Protein AF-A0A2V5VYC2-F1 (afdb_monomer_lite)

Foldseek 3Di:
DKADPVGDDDDWDADPVRDTDDDDPDFDKMFDADPVRDTPDIDGDDPPCVVVPPPDDDPVVVVVPPPPPPDDPPDPPVVQQPPPPDPCVVVVVVVVVVVVVVVVVVVVVVVVD

pLDDT: mean 80.67, std 12.39, range [48.19, 95.44]

Radius of gyration: 31.29 Å; chains: 1; bounding box: 88×26×63 Å

Sequence (113 aa):
KWREPNGIELAATSDVQGRIVVTPGQPGLYSVRDAAGRQVRPVAVNLPASESDLKSLNPAQVQQQIARADEPSKTSSLIGFLDPTNRELWRVLLGAGLVLLLFESLLANRTFA

Secondary structure (DSSP, 8-state):
-EE-TTS-EE-----TTS------SSSEEEEEE-TTS-EEEEEEE-SSGGGG------HHHHHHHS----S-----HHHHTT-TT-TTHHHHHHHHHHHHHHHHHHHHHHH--

Structure (mmCIF, N/CA/C/O backbone):
data_AF-A0A2V5VYC2-F1
#
_entry.id   AF-A0A2V5VYC2-F1
#
loop_
_atom_site.group_PDB
_atom_site.id
_atom_site.type_symbol
_atom_site.label_atom_id
_atom_site.label_alt_id
_atom_site.label_comp_id
_atom_site.label_asym_id
_atom_site.label_entity_id
_atom_site.label_seq_id
_atom_site.pdbx_PDB_ins_code
_atom_site.Cartn_x
_atom_site.Cartn_y
_atom_site.Cartn_z
_atom_site.occupancy
_atom_site.B_iso_or_equiv
_atom_site.auth_seq_id
_atom_site.auth_comp_id
_atom_site.auth_asym_id
_atom_site.auth_atom_id
_atom_site.pdbx_PDB_model_num
ATOM 1 N N . LYS A 1 1 ? -9.148 1.910 21.012 1.00 90.56 1 LYS A N 1
ATOM 2 C CA . LYS A 1 1 ? -8.804 3.105 20.202 1.00 90.56 1 LYS A CA 1
ATOM 3 C C . LYS A 1 1 ? -8.264 2.678 18.846 1.00 90.56 1 LYS A C 1
ATOM 5 O O . LYS A 1 1 ? -7.631 1.628 18.757 1.00 90.56 1 LYS A O 1
ATOM 10 N N . TRP A 1 2 ? -8.498 3.487 17.823 1.00 91.31 2 TRP A N 1
ATOM 11 C CA . TRP A 1 2 ? -7.952 3.326 16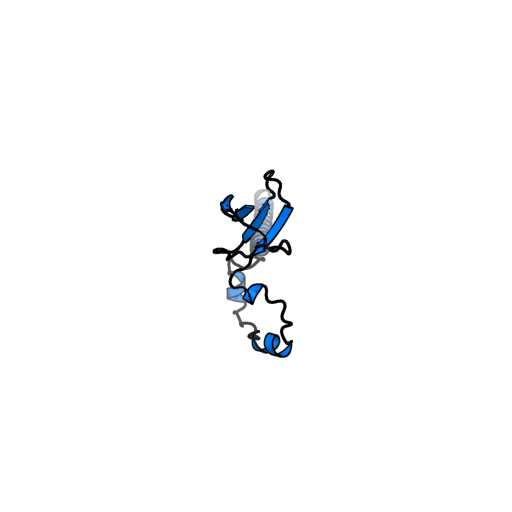.479 1.00 91.31 2 TRP A CA 1
ATOM 12 C C . TRP A 1 2 ? -6.884 4.391 16.253 1.00 91.31 2 TRP A C 1
ATOM 14 O O . TRP A 1 2 ? -7.160 5.564 16.467 1.00 91.31 2 TRP A O 1
ATOM 24 N N . ARG A 1 3 ? -5.666 4.007 15.874 1.00 92.50 3 ARG A N 1
ATOM 25 C CA . ARG A 1 3 ? -4.580 4.955 15.608 1.00 92.50 3 ARG A CA 1
ATOM 26 C C . ARG A 1 3 ? -4.233 4.956 14.132 1.00 92.50 3 ARG A C 1
ATOM 28 O O . ARG A 1 3 ? -3.936 3.901 13.567 1.00 92.50 3 ARG A O 1
ATOM 35 N N . GLU A 1 4 ? -4.254 6.145 13.558 1.00 93.50 4 GLU A N 1
ATOM 36 C CA . GLU A 1 4 ? -3.957 6.423 12.162 1.00 93.50 4 GLU A CA 1
ATOM 37 C C . GLU A 1 4 ? -2.445 6.444 11.857 1.00 93.50 4 GLU A C 1
ATOM 39 O O . GLU A 1 4 ? -1.638 6.601 12.780 1.00 93.50 4 GLU A O 1
ATOM 44 N N . PRO A 1 5 ? -2.039 6.335 10.573 1.00 91.75 5 PRO A N 1
ATOM 45 C CA . PRO A 1 5 ? -0.639 6.422 10.154 1.00 91.75 5 PRO A CA 1
ATOM 46 C C . PRO A 1 5 ? 0.044 7.735 10.550 1.00 91.75 5 PRO A C 1
ATOM 48 O O . PRO A 1 5 ? 1.219 7.741 10.903 1.00 91.75 5 PRO A O 1
ATOM 51 N N . ASN A 1 6 ? -0.703 8.843 10.551 1.00 91.81 6 ASN A N 1
ATOM 52 C CA . ASN A 1 6 ? -0.244 10.161 11.012 1.00 91.81 6 ASN A CA 1
ATOM 53 C C . ASN A 1 6 ? -0.085 10.245 12.550 1.00 91.81 6 ASN A C 1
ATOM 55 O O . ASN A 1 6 ? 0.340 11.271 13.075 1.00 91.81 6 ASN A O 1
ATOM 59 N N . GLY A 1 7 ? -0.432 9.181 13.281 1.00 88.75 7 GLY A N 1
ATOM 60 C CA . GLY A 1 7 ? -0.341 9.096 14.732 1.00 88.75 7 GLY A CA 1
ATOM 61 C C . GLY A 1 7 ? -1.576 9.577 15.494 1.00 88.75 7 GLY A C 1
ATOM 62 O O . GLY A 1 7 ? -1.589 9.400 16.714 1.00 88.75 7 GLY A O 1
ATOM 63 N N . ILE A 1 8 ? -2.598 10.117 14.818 1.00 89.81 8 ILE A N 1
ATOM 64 C CA . ILE A 1 8 ? -3.854 10.563 15.434 1.00 89.81 8 ILE A CA 1
ATOM 65 C C . ILE A 1 8 ? -4.596 9.357 16.017 1.00 89.81 8 ILE A C 1
ATOM 67 O O . ILE A 1 8 ? -4.727 8.314 15.375 1.00 89.81 8 ILE A O 1
ATOM 71 N N . GLU A 1 9 ? -5.082 9.495 17.251 1.00 90.50 9 GLU A N 1
ATOM 72 C CA . GLU A 1 9 ? -5.916 8.487 17.903 1.00 90.50 9 GLU A CA 1
ATOM 73 C C . GLU A 1 9 ? -7.390 8.878 17.838 1.00 90.50 9 GLU A C 1
ATOM 75 O O . GLU A 1 9 ? -7.797 9.937 18.311 1.00 90.50 9 GLU A O 1
ATOM 80 N N . LEU A 1 10 ? -8.201 7.970 17.312 1.00 89.50 10 LEU A N 1
ATO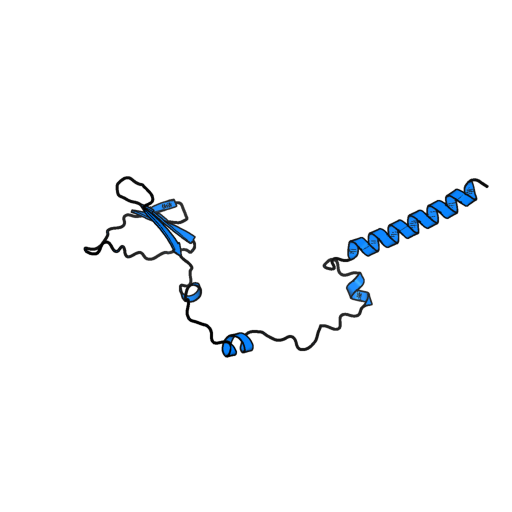M 81 C CA . LEU A 1 10 ? -9.648 8.062 17.264 1.00 89.50 10 LEU A CA 1
ATOM 82 C C . LEU A 1 10 ? -10.265 7.083 18.267 1.00 89.50 10 LEU A C 1
ATOM 84 O O . LEU A 1 10 ? -9.793 5.953 18.478 1.00 89.50 10 LEU A O 1
ATOM 88 N N . ALA A 1 11 ? -11.346 7.523 18.909 1.00 89.00 11 ALA A N 1
ATOM 89 C CA . ALA A 1 11 ? -12.172 6.637 19.712 1.00 89.00 11 ALA A CA 1
ATOM 90 C C . ALA A 1 11 ? -12.772 5.560 18.799 1.00 89.00 11 ALA A C 1
ATOM 92 O O . ALA A 1 11 ? -13.245 5.844 17.704 1.00 89.00 11 ALA A O 1
ATOM 93 N N . ALA A 1 12 ? -12.715 4.311 19.249 1.00 85.19 12 ALA A N 1
ATOM 94 C CA . ALA A 1 12 ? -13.234 3.174 18.508 1.00 85.19 12 ALA A CA 1
ATOM 95 C C . ALA A 1 12 ? -13.948 2.262 19.498 1.00 85.19 12 ALA A C 1
ATOM 97 O O . ALA A 1 12 ? -13.323 1.806 20.461 1.00 85.19 12 ALA A O 1
ATOM 98 N N . THR A 1 13 ? -15.235 2.039 19.259 1.00 85.75 13 THR A N 1
ATOM 99 C CA . THR A 1 13 ? -16.096 1.194 20.087 1.00 85.75 13 THR A CA 1
ATOM 100 C C . THR A 1 13 ? -16.314 -0.124 19.363 1.00 85.75 13 THR A C 1
ATOM 102 O O . THR A 1 13 ? -16.574 -0.132 18.160 1.00 85.75 13 THR A O 1
ATOM 105 N N . SER A 1 14 ? -16.173 -1.23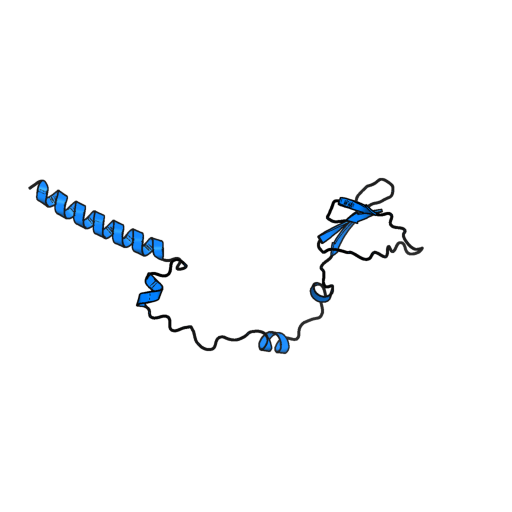4 20.082 1.00 87.06 14 SER A N 1
ATOM 106 C CA . SER A 1 14 ? -16.473 -2.554 19.539 1.00 87.06 14 SER A CA 1
ATOM 107 C C . SER A 1 14 ? -17.953 -2.894 19.703 1.00 87.06 14 SER A C 1
ATOM 109 O O . SER A 1 14 ? -18.570 -2.501 20.693 1.00 87.06 14 SER A O 1
ATOM 111 N N . ASP A 1 15 ? -18.507 -3.658 18.766 1.00 88.94 15 ASP A N 1
ATOM 112 C CA . ASP A 1 15 ? -19.823 -4.277 18.919 1.00 88.94 15 ASP A CA 1
ATOM 113 C C . ASP A 1 15 ? -19.799 -5.427 19.951 1.00 88.94 15 ASP A C 1
ATOM 115 O O . ASP A 1 15 ? -18.759 -5.765 20.527 1.00 88.94 15 ASP A O 1
ATOM 119 N N . VAL A 1 16 ? -20.959 -6.052 20.183 1.00 88.88 16 VAL A N 1
ATOM 120 C CA . VAL A 1 16 ? -21.114 -7.200 21.099 1.00 88.88 16 VAL A CA 1
ATOM 121 C C . VAL A 1 16 ? -20.322 -8.442 20.671 1.00 88.88 16 VAL A C 1
ATOM 123 O O . VAL A 1 16 ? -20.111 -9.338 21.482 1.00 88.88 16 VAL A O 1
ATOM 126 N N . GLN A 1 17 ? -19.868 -8.504 19.416 1.00 90.50 17 GLN A N 1
ATOM 127 C CA . GLN A 1 17 ? -18.985 -9.552 18.902 1.00 90.50 17 GLN A CA 1
ATOM 128 C C . GLN A 1 17 ? -17.505 -9.128 18.903 1.00 90.50 17 GLN A C 1
ATOM 130 O O . GLN A 1 17 ? -16.659 -9.855 18.380 1.00 90.50 17 GLN A O 1
ATOM 135 N N . GLY A 1 18 ? -17.169 -7.968 19.476 1.00 83.88 18 GLY A N 1
ATOM 136 C CA . GLY A 1 18 ? -15.800 -7.459 19.542 1.00 83.88 18 GLY A CA 1
ATOM 137 C C . GLY A 1 18 ? -15.281 -6.871 18.225 1.00 83.88 18 GLY A C 1
ATOM 138 O O . GLY A 1 18 ? -14.075 -6.657 18.088 1.00 83.88 18 GLY A O 1
ATOM 139 N N . ARG A 1 19 ? -16.148 -6.607 17.242 1.00 86.31 19 ARG A N 1
ATOM 140 C CA . ARG A 1 19 ? -15.760 -6.029 15.947 1.00 86.31 19 ARG A CA 1
ATOM 141 C C . ARG A 1 19 ? -15.771 -4.514 16.012 1.00 86.31 19 ARG A C 1
ATOM 143 O O . ARG A 1 19 ? -16.633 -3.914 16.641 1.00 86.31 19 ARG A O 1
ATOM 150 N N . ILE A 1 20 ? -14.828 -3.897 15.313 1.00 87.94 20 ILE A N 1
ATOM 151 C CA . ILE A 1 20 ? -14.723 -2.446 15.182 1.00 87.94 20 ILE A CA 1
ATOM 152 C C . ILE A 1 20 ? -14.893 -2.115 13.701 1.00 87.94 20 ILE A C 1
ATOM 154 O O . ILE 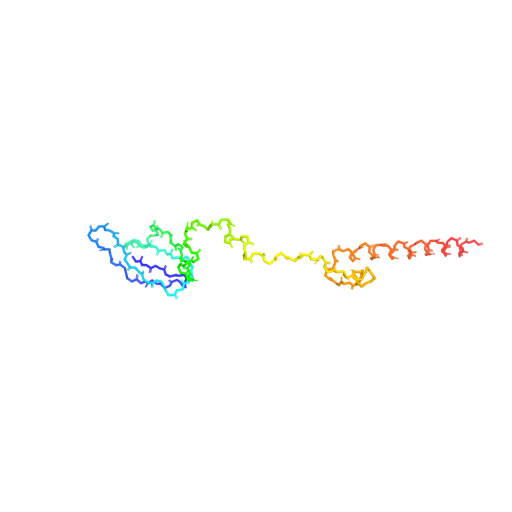A 1 20 ? -14.174 -2.664 12.866 1.00 87.94 20 ILE A O 1
ATOM 158 N N . VAL A 1 21 ? -15.829 -1.222 13.381 1.00 86.81 21 VAL A N 1
ATOM 159 C CA . VAL A 1 21 ? -16.016 -0.702 12.021 1.00 86.81 21 VAL A CA 1
ATOM 160 C C . VAL A 1 21 ? -15.317 0.648 11.926 1.00 86.81 21 VAL A C 1
ATOM 162 O O . VAL A 1 21 ? -15.573 1.542 12.730 1.00 86.81 21 VAL A O 1
ATOM 165 N N . VAL A 1 22 ? -14.418 0.785 10.955 1.00 87.38 22 VAL A N 1
ATOM 166 C CA . VAL A 1 22 ? -13.667 2.015 10.683 1.00 87.38 22 VAL A CA 1
ATOM 167 C C . VAL A 1 22 ? -13.655 2.281 9.184 1.00 87.38 22 VAL A C 1
ATOM 169 O O . VAL A 1 22 ? -13.618 1.339 8.393 1.00 87.38 22 VAL A O 1
ATOM 172 N N . THR A 1 23 ? -13.643 3.556 8.804 1.00 87.88 23 THR A N 1
ATOM 173 C CA . THR A 1 23 ? -13.500 3.996 7.411 1.00 87.88 23 THR A CA 1
ATOM 174 C C . THR A 1 23 ? -12.157 4.713 7.271 1.00 87.88 23 THR A C 1
ATOM 176 O O . THR A 1 23 ? -12.046 5.864 7.692 1.00 87.88 23 THR A O 1
ATOM 179 N N . PRO A 1 24 ? -11.109 4.051 6.751 1.00 87.81 24 PRO A N 1
ATOM 180 C CA . PRO A 1 24 ? -9.793 4.663 6.596 1.00 87.81 24 PRO A CA 1
ATOM 181 C C . PRO A 1 24 ? -9.816 5.759 5.525 1.00 87.81 24 PRO A C 1
ATOM 183 O O . PRO A 1 24 ? -10.288 5.525 4.416 1.00 87.81 24 PRO A O 1
ATOM 186 N N . GLY A 1 25 ? -9.281 6.940 5.843 1.00 88.00 25 GLY A N 1
ATOM 187 C CA . GLY A 1 25 ? -9.170 8.053 4.891 1.00 88.00 25 GLY A CA 1
ATOM 188 C C . GLY A 1 25 ? -7.886 8.063 4.054 1.00 88.00 25 GLY A C 1
ATOM 189 O O . GLY A 1 25 ? -7.798 8.821 3.095 1.00 88.00 25 GLY A O 1
ATOM 190 N N . GLN A 1 26 ? -6.884 7.253 4.410 1.00 91.00 26 GLN A N 1
ATOM 191 C CA . GLN A 1 26 ? -5.575 7.229 3.752 1.00 91.00 26 GLN A CA 1
ATOM 192 C C . GLN A 1 26 ? -4.960 5.818 3.782 1.00 91.00 26 GLN A C 1
ATOM 194 O O . GLN A 1 26 ? -5.268 5.036 4.685 1.00 91.00 26 GLN A O 1
ATOM 199 N N . PRO A 1 27 ? -4.106 5.459 2.809 1.00 92.06 27 PRO A N 1
ATOM 200 C CA . PRO A 1 27 ? -3.372 4.202 2.857 1.00 92.06 27 PRO A CA 1
ATOM 201 C C . PRO A 1 27 ? -2.307 4.235 3.962 1.00 92.06 27 PRO A C 1
ATOM 203 O O . PRO A 1 27 ? -1.770 5.293 4.300 1.00 92.06 27 PRO A O 1
ATOM 206 N N . GLY A 1 28 ? -1.979 3.072 4.523 1.00 92.25 28 GLY A N 1
ATOM 207 C CA . GLY A 1 28 ? -0.881 2.938 5.479 1.00 92.25 28 GLY A CA 1
ATOM 208 C C . GLY A 1 28 ? -1.115 1.915 6.586 1.00 92.25 28 GLY A C 1
ATOM 209 O O . GLY A 1 28 ? -2.014 1.075 6.532 1.00 92.25 28 GLY A O 1
ATOM 210 N N . LEU A 1 29 ? -0.259 1.991 7.608 1.00 93.31 29 LEU A N 1
ATOM 211 C CA . LEU A 1 29 ? -0.301 1.128 8.784 1.00 93.31 29 LEU A CA 1
ATOM 212 C C . LEU A 1 29 ? -1.041 1.813 9.930 1.00 93.31 29 LEU A C 1
ATOM 214 O O . LEU A 1 29 ? -0.604 2.823 10.477 1.00 93.31 29 LEU A O 1
ATOM 218 N N . TYR A 1 30 ? -2.143 1.197 10.320 1.00 94.06 30 TYR A N 1
ATOM 219 C CA . TYR A 1 30 ? -2.962 1.563 11.458 1.00 94.06 30 TYR A CA 1
ATOM 220 C C . TYR A 1 30 ? -2.681 0.627 12.636 1.00 94.06 30 TYR A C 1
ATOM 222 O O . TYR A 1 30 ? -2.157 -0.482 12.476 1.00 94.06 30 TYR A O 1
ATOM 230 N N . SER A 1 31 ? -3.053 1.047 13.845 1.00 93.38 31 SER A N 1
ATOM 231 C CA . SER A 1 31 ? -2.985 0.172 15.021 1.00 93.38 31 SER A CA 1
ATOM 232 C C . SER A 1 31 ? -4.239 0.256 15.880 1.00 93.38 31 SER A C 1
ATOM 234 O O . SER A 1 31 ? -4.730 1.336 16.205 1.00 93.38 31 SER A O 1
ATOM 236 N N . VAL A 1 32 ? -4.746 -0.910 16.277 1.00 93.00 32 VAL A N 1
ATOM 237 C CA . VAL A 1 32 ? -5.794 -1.035 17.291 1.00 93.00 32 VAL A CA 1
ATOM 238 C C . VAL A 1 32 ? -5.122 -1.065 18.656 1.00 93.00 32 VAL A C 1
ATOM 240 O O . VAL A 1 32 ? -4.217 -1.873 18.882 1.00 93.00 32 VAL A O 1
ATOM 243 N N . ARG A 1 33 ? -5.560 -0.191 19.563 1.00 91.12 33 ARG A N 1
ATOM 244 C CA . ARG A 1 33 ? -5.054 -0.099 20.939 1.00 91.12 33 ARG A CA 1
ATOM 245 C C . ARG A 1 33 ? -6.141 -0.387 21.968 1.00 91.12 33 ARG A C 1
ATOM 247 O O . ARG A 1 33 ? -7.288 0.026 21.772 1.00 91.12 33 ARG A O 1
ATOM 254 N N . ASP A 1 34 ? -5.779 -1.065 23.052 1.00 89.31 34 ASP A N 1
ATOM 255 C CA . ASP A 1 34 ? -6.677 -1.334 24.180 1.00 89.31 34 ASP A CA 1
ATOM 256 C C . ASP A 1 34 ? -6.888 -0.086 25.061 1.00 89.31 34 ASP A C 1
ATOM 258 O O . ASP A 1 34 ? -6.347 0.993 24.796 1.00 89.31 34 ASP A O 1
ATOM 262 N N . ALA A 1 35 ? -7.710 -0.216 26.107 1.00 86.25 35 ALA A N 1
ATOM 263 C CA . ALA A 1 35 ? -7.971 0.868 27.056 1.00 86.25 35 ALA A CA 1
ATOM 264 C C . ALA A 1 35 ? -6.716 1.295 27.845 1.00 86.25 35 ALA A C 1
ATOM 266 O O . ALA A 1 35 ? -6.622 2.447 28.256 1.00 86.25 35 ALA A O 1
ATOM 267 N N . ALA A 1 36 ? -5.738 0.397 28.000 1.00 87.19 36 ALA A N 1
ATOM 268 C CA . ALA A 1 36 ? -4.447 0.675 28.626 1.00 87.19 36 ALA A CA 1
ATOM 269 C C . ALA A 1 36 ? -3.429 1.301 27.647 1.00 87.19 36 ALA A C 1
ATOM 271 O O . ALA A 1 36 ? -2.282 1.540 28.016 1.00 87.19 36 ALA A O 1
ATOM 272 N N . GLY A 1 37 ? -3.825 1.564 26.395 1.00 84.56 37 GLY A N 1
ATOM 273 C CA . GLY A 1 37 ? -2.978 2.173 25.369 1.00 84.56 37 GLY A CA 1
ATOM 274 C C . GLY A 1 37 ? -1.999 1.210 24.692 1.00 84.56 37 GLY A C 1
ATOM 275 O O . GLY A 1 37 ? -1.199 1.649 23.860 1.00 84.56 37 GLY A O 1
ATOM 276 N N . ARG A 1 38 ? -2.061 -0.092 24.992 1.00 89.19 38 ARG A N 1
ATOM 277 C CA . ARG A 1 38 ? -1.198 -1.111 24.381 1.00 89.19 38 ARG A CA 1
ATOM 278 C C . ARG A 1 38 ? -1.698 -1.453 22.987 1.00 89.19 38 ARG A C 1
ATOM 280 O O . ARG A 1 38 ? -2.902 -1.551 22.755 1.00 89.19 38 ARG A O 1
ATOM 287 N N . GLN A 1 39 ? -0.774 -1.664 22.054 1.00 90.00 39 GLN A N 1
ATOM 288 C CA . GLN A 1 39 ? -1.113 -2.110 20.707 1.00 90.00 39 GLN A CA 1
ATOM 289 C C . GLN A 1 39 ? -1.565 -3.571 20.732 1.00 90.00 39 GLN A C 1
ATOM 291 O O . GLN A 1 39 ? -0.799 -4.460 21.088 1.00 90.00 39 GLN A O 1
ATOM 296 N N . VAL A 1 40 ? -2.810 -3.799 20.325 1.00 90.31 40 VAL A N 1
ATOM 297 C CA . VAL A 1 40 ? -3.428 -5.126 20.234 1.00 90.31 40 VAL A CA 1
ATOM 298 C C . VAL A 1 40 ? -3.159 -5.737 18.867 1.00 90.31 40 VAL A C 1
ATOM 300 O O . VAL A 1 40 ? -2.848 -6.919 18.763 1.00 90.31 40 VAL A O 1
ATOM 303 N N . ARG A 1 41 ? -3.290 -4.937 17.799 1.00 88.06 41 ARG A N 1
ATOM 304 C CA . ARG A 1 41 ? -3.180 -5.443 16.428 1.00 88.06 41 ARG A CA 1
ATOM 305 C C . ARG A 1 41 ? -2.759 -4.354 15.433 1.00 88.06 41 ARG A C 1
ATOM 307 O O . ARG A 1 41 ? -3.381 -3.290 15.431 1.00 88.06 41 ARG A O 1
ATOM 314 N N . PRO A 1 42 ? -1.745 -4.592 14.580 1.00 91.50 42 PRO A N 1
ATOM 315 C CA . PRO A 1 42 ? -1.489 -3.761 13.406 1.00 91.50 42 PRO A CA 1
ATOM 316 C C . PRO A 1 42 ? -2.484 -4.083 12.280 1.00 91.50 42 PRO A C 1
ATOM 318 O O . PRO A 1 42 ? -2.863 -5.241 12.089 1.00 91.50 42 PRO A O 1
ATOM 321 N N . VAL A 1 43 ? -2.896 -3.067 11.524 1.00 91.12 43 VAL A N 1
ATOM 322 C CA . VAL A 1 43 ? -3.807 -3.199 10.378 1.00 91.12 43 VAL A CA 1
ATOM 323 C C . VAL A 1 43 ? -3.214 -2.442 9.196 1.00 91.12 43 VAL A C 1
ATOM 325 O O . VAL A 1 43 ? -3.015 -1.235 9.279 1.00 91.12 43 VAL A O 1
ATOM 328 N N . ALA A 1 44 ? -2.918 -3.143 8.104 1.00 91.69 44 ALA A N 1
ATOM 329 C CA . ALA A 1 44 ? -2.480 -2.523 6.858 1.00 91.69 44 ALA A CA 1
ATOM 330 C C . ALA A 1 44 ? -3.697 -2.218 5.981 1.00 91.69 44 ALA A C 1
ATOM 332 O O . ALA A 1 44 ? -4.551 -3.086 5.787 1.00 91.69 44 ALA A O 1
ATOM 333 N N . VAL A 1 45 ? -3.774 -0.994 5.470 1.00 91.12 45 VAL A N 1
ATOM 334 C CA . VAL A 1 45 ? -4.850 -0.540 4.587 1.00 91.12 45 VAL A CA 1
ATOM 335 C C . VAL A 1 45 ? -4.240 -0.037 3.285 1.00 91.12 45 VAL A C 1
ATOM 337 O O . VAL A 1 45 ? -3.414 0.873 3.312 1.00 91.12 45 VAL A O 1
ATOM 340 N N . ASN A 1 46 ? -4.701 -0.585 2.161 1.00 90.31 46 ASN A N 1
ATOM 341 C CA . ASN A 1 46 ? -4.423 -0.052 0.827 1.00 90.31 46 ASN A CA 1
ATOM 342 C C . ASN A 1 46 ? -5.684 0.631 0.286 1.00 90.31 46 ASN A C 1
ATOM 344 O O . ASN A 1 46 ? -6.802 0.164 0.525 1.00 90.31 46 ASN A O 1
ATOM 348 N N . LEU A 1 47 ? -5.495 1.741 -0.423 1.00 86.62 47 LEU A N 1
ATOM 349 C CA . LEU A 1 47 ? -6.551 2.492 -1.094 1.00 86.62 47 LEU A CA 1
ATOM 350 C C . LEU A 1 47 ? -6.095 2.762 -2.536 1.00 86.62 47 LEU A C 1
ATOM 352 O O . LEU A 1 47 ? -5.014 3.323 -2.694 1.00 86.62 47 LEU A O 1
ATOM 356 N N . PRO A 1 48 ? -6.903 2.433 -3.560 1.00 84.75 48 PRO A N 1
ATOM 357 C CA . PRO A 1 48 ? -8.254 1.874 -3.480 1.00 84.75 48 PRO A CA 1
ATOM 358 C C . PRO A 1 48 ? -8.276 0.416 -2.990 1.00 84.75 48 PRO A C 1
ATOM 360 O O . PRO A 1 48 ? -7.340 -0.346 -3.206 1.00 84.75 48 PRO A O 1
ATOM 363 N N . ALA A 1 49 ? -9.377 0.003 -2.348 1.00 79.56 49 ALA A N 1
ATOM 364 C CA . ALA A 1 49 ? -9.519 -1.347 -1.782 1.00 79.56 49 ALA A CA 1
ATOM 365 C C . ALA A 1 49 ? -9.340 -2.475 -2.820 1.00 79.56 49 ALA A C 1
ATOM 367 O O . ALA A 1 49 ? -8.980 -3.592 -2.457 1.00 79.56 49 ALA A O 1
ATOM 368 N N . SER A 1 50 ? -9.550 -2.169 -4.105 1.00 79.69 50 SER A N 1
ATOM 369 C CA . SER A 1 50 ? -9.302 -3.073 -5.229 1.00 79.69 50 SER A CA 1
ATOM 370 C C . SER A 1 50 ? -7.843 -3.515 -5.354 1.00 79.69 50 SER A C 1
ATOM 372 O O . SER A 1 50 ? -7.599 -4.578 -5.909 1.00 79.69 50 SER A O 1
ATOM 374 N N . GLU A 1 51 ? -6.873 -2.755 -4.836 1.00 76.50 51 GLU A N 1
ATOM 375 C CA . GLU A 1 51 ? -5.457 -3.161 -4.848 1.00 76.50 51 GLU A CA 1
ATOM 376 C C . GLU A 1 51 ? -5.155 -4.306 -3.874 1.00 76.50 51 GLU A C 1
ATOM 378 O O . GLU A 1 51 ? -4.211 -5.064 -4.073 1.00 76.50 51 GLU A O 1
ATOM 383 N N . SER A 1 52 ? -5.970 -4.451 -2.828 1.00 77.38 52 SER A N 1
ATOM 384 C CA . SER A 1 52 ? -5.896 -5.570 -1.883 1.00 77.38 52 SER A CA 1
ATOM 385 C C . SER A 1 52 ? -6.890 -6.682 -2.207 1.00 77.38 52 SER A C 1
ATOM 387 O O . SER A 1 52 ? -7.025 -7.618 -1.415 1.00 77.38 52 SER A O 1
ATOM 389 N N . ASP A 1 53 ? -7.620 -6.583 -3.323 1.00 77.56 53 ASP A N 1
ATOM 390 C CA . ASP A 1 53 ? -8.521 -7.648 -3.744 1.00 77.56 53 ASP A CA 1
ATOM 391 C C . ASP A 1 53 ? -7.674 -8.847 -4.184 1.00 77.56 53 ASP A C 1
ATOM 393 O O . ASP A 1 53 ? -7.026 -8.833 -5.227 1.00 77.56 53 ASP A O 1
ATOM 397 N N . LEU A 1 54 ? -7.670 -9.905 -3.369 1.00 69.81 54 LEU A N 1
ATOM 398 C CA . LEU A 1 54 ? -6.973 -11.161 -3.659 1.00 69.81 54 LEU A CA 1
ATOM 399 C C . LEU A 1 54 ? -7.714 -12.014 -4.699 1.00 69.81 54 LEU A C 1
ATOM 401 O O . LEU A 1 54 ? -7.479 -13.223 -4.793 1.00 69.81 54 LEU A O 1
ATOM 405 N N . LYS A 1 55 ? -8.629 -11.423 -5.477 1.00 77.62 55 LYS A N 1
ATOM 406 C CA . LYS A 1 55 ? -9.216 -12.103 -6.627 1.00 77.62 55 LYS A CA 1
ATOM 407 C C . LYS A 1 55 ? -8.105 -12.596 -7.538 1.00 77.62 55 LYS A C 1
ATOM 409 O O . LYS A 1 55 ? -7.277 -11.835 -8.029 1.00 77.62 55 LYS A O 1
ATOM 414 N N . SER A 1 56 ? -8.122 -13.902 -7.774 1.00 70.06 56 SER A N 1
ATOM 415 C CA . SER A 1 56 ? -7.236 -14.534 -8.736 1.00 70.06 56 SER A CA 1
ATOM 416 C C . SER A 1 56 ? -7.464 -13.895 -10.105 1.00 70.06 56 SER A C 1
ATOM 418 O O . SER A 1 56 ? -8.558 -13.981 -10.667 1.00 70.06 56 SER A O 1
ATOM 420 N N . LEU A 1 57 ? -6.439 -13.217 -10.621 1.00 73.50 57 LEU A N 1
ATOM 421 C CA . LEU A 1 57 ? -6.429 -12.740 -11.996 1.00 73.50 57 LEU A CA 1
ATOM 422 C C . LEU A 1 57 ? -6.332 -13.947 -12.929 1.00 73.50 57 LEU A C 1
ATOM 424 O O . LEU A 1 57 ? -5.487 -14.825 -12.738 1.00 73.50 57 LEU A O 1
ATOM 428 N N . ASN A 1 58 ? -7.183 -13.988 -13.957 1.00 81.12 58 ASN A N 1
ATOM 429 C CA . ASN A 1 58 ? -7.092 -15.025 -14.975 1.00 81.12 58 ASN A CA 1
ATOM 430 C C . ASN A 1 58 ? -5.803 -14.803 -15.795 1.00 81.12 58 ASN A C 1
ATOM 432 O O . ASN A 1 58 ? -5.606 -13.694 -16.304 1.00 81.12 58 ASN A O 1
ATOM 436 N N . PRO A 1 59 ? -4.952 -15.828 -15.991 1.00 76.88 59 PRO A N 1
ATOM 437 C CA . PRO A 1 59 ? -3.747 -15.721 -16.815 1.00 76.88 59 PRO A CA 1
ATOM 438 C C . PRO A 1 59 ? -3.989 -15.107 -18.203 1.00 76.88 59 PRO A C 1
ATOM 440 O O . PRO A 1 59 ? -3.159 -14.341 -18.689 1.00 76.88 59 PRO A O 1
ATOM 443 N N . ALA A 1 60 ? -5.147 -15.367 -18.818 1.00 80.62 60 ALA A N 1
ATOM 444 C CA . ALA A 1 60 ? -5.512 -14.794 -20.112 1.00 80.62 60 ALA A CA 1
ATOM 445 C C . ALA A 1 60 ? -5.677 -13.262 -20.070 1.00 80.62 60 ALA A C 1
ATOM 447 O O . ALA A 1 60 ? -5.310 -12.582 -21.024 1.00 80.62 60 ALA A O 1
ATOM 448 N N . GLN A 1 61 ? -6.183 -12.709 -18.962 1.00 79.31 61 GLN A N 1
ATOM 449 C CA . GLN A 1 61 ? -6.338 -11.260 -18.778 1.00 79.31 61 GLN A CA 1
ATOM 450 C C . GLN A 1 61 ? -4.979 -10.584 -18.580 1.00 79.31 61 GLN A C 1
ATOM 452 O O . GLN A 1 61 ? -4.718 -9.535 -19.164 1.00 79.31 61 GLN A O 1
ATOM 457 N N . VAL A 1 62 ? -4.085 -11.221 -17.819 1.00 79.50 62 VAL A N 1
ATOM 458 C CA . VAL A 1 62 ? -2.710 -10.737 -17.619 1.00 79.50 62 VAL A CA 1
ATOM 459 C C . VAL A 1 62 ? -1.951 -10.721 -18.948 1.00 79.50 62 VAL A C 1
ATOM 461 O O . VAL A 1 62 ? -1.276 -9.747 -19.270 1.00 79.50 62 VAL A O 1
ATOM 464 N N . GLN A 1 63 ? -2.113 -11.764 -19.767 1.00 79.62 63 GLN A N 1
ATOM 465 C CA . GLN A 1 63 ? -1.457 -11.866 -21.071 1.00 79.62 63 GLN A CA 1
ATOM 466 C C . GLN A 1 63 ? -1.870 -10.743 -22.039 1.00 79.62 63 GLN A C 1
ATOM 468 O O . GLN A 1 63 ? -1.046 -10.317 -22.843 1.00 79.62 63 GLN A O 1
ATOM 473 N N . GLN A 1 64 ? -3.116 -10.267 -21.955 1.00 77.19 64 GLN A N 1
ATOM 474 C CA . GLN A 1 64 ? -3.646 -9.183 -22.792 1.00 77.19 64 GLN A CA 1
ATOM 475 C C . GLN A 1 64 ? -3.186 -7.788 -22.343 1.00 77.19 64 GLN A C 1
ATOM 477 O O . GLN A 1 64 ? -3.137 -6.874 -23.159 1.00 77.19 64 GLN A O 1
ATOM 482 N N . GLN A 1 65 ? -2.851 -7.612 -21.061 1.00 73.12 65 GLN A N 1
ATOM 483 C CA . GLN A 1 65 ? -2.391 -6.330 -20.512 1.00 73.12 65 GLN A CA 1
ATOM 484 C C . GLN A 1 65 ? -0.896 -6.080 -20.724 1.00 73.12 65 GLN A C 1
ATOM 486 O O . GLN A 1 65 ? -0.438 -4.940 -20.656 1.00 73.12 65 GLN A O 1
ATOM 491 N N . ILE A 1 66 ? -0.122 -7.131 -20.989 1.00 76.56 66 ILE A N 1
ATOM 492 C CA . ILE A 1 66 ? 1.296 -7.003 -21.304 1.00 76.56 66 ILE A CA 1
ATOM 493 C C . ILE A 1 66 ? 1.402 -6.656 -22.789 1.00 76.56 66 ILE A C 1
ATOM 495 O O . ILE A 1 66 ? 1.304 -7.536 -23.644 1.00 76.56 66 ILE A O 1
ATOM 499 N N . ALA A 1 67 ? 1.614 -5.373 -23.093 1.00 68.25 67 ALA A N 1
ATOM 500 C CA . ALA A 1 67 ? 2.008 -4.941 -24.427 1.00 68.25 67 ALA A CA 1
ATOM 501 C C . ALA A 1 67 ? 3.347 -5.607 -24.764 1.00 68.25 67 ALA A C 1
ATOM 503 O O . ALA A 1 67 ? 4.411 -5.196 -24.297 1.00 68.25 67 ALA A O 1
ATOM 504 N N . ARG A 1 68 ? 3.284 -6.700 -25.522 1.00 65.81 68 ARG A N 1
ATOM 505 C CA . ARG A 1 68 ? 4.472 -7.380 -26.012 1.00 65.81 68 ARG A CA 1
ATOM 506 C C . ARG A 1 68 ? 5.065 -6.465 -27.081 1.00 65.81 68 ARG A C 1
ATOM 508 O O . ARG A 1 68 ? 4.459 -6.259 -28.126 1.00 65.81 68 ARG A O 1
ATOM 515 N N . ALA A 1 69 ? 6.197 -5.837 -26.782 1.00 63.72 69 ALA A N 1
ATOM 516 C CA . ALA A 1 69 ? 6.965 -5.149 -27.807 1.00 63.72 69 ALA A CA 1
ATOM 517 C C . ALA A 1 69 ? 7.520 -6.230 -28.745 1.00 63.72 69 ALA A C 1
ATOM 519 O O . ALA A 1 69 ? 8.448 -6.948 -28.377 1.00 63.72 69 ALA A O 1
ATOM 520 N N . ASP A 1 70 ? 6.892 -6.393 -29.909 1.00 63.16 70 ASP A N 1
ATOM 521 C CA . ASP A 1 70 ? 7.250 -7.431 -30.885 1.00 63.16 70 ASP A CA 1
ATOM 522 C C . ASP A 1 70 ? 8.579 -7.154 -31.598 1.00 63.16 70 ASP A C 1
ATOM 524 O O . ASP A 1 70 ? 9.162 -8.058 -32.192 1.00 63.16 70 ASP A O 1
ATOM 528 N N . GLU A 1 71 ? 9.116 -5.938 -31.493 1.00 58.38 71 GLU A N 1
ATOM 529 C CA . GLU A 1 71 ? 10.426 -5.613 -32.037 1.00 58.38 71 GLU A CA 1
ATOM 530 C C . GLU A 1 71 ? 11.334 -5.000 -30.968 1.00 58.38 71 GLU A C 1
ATOM 532 O O . GLU A 1 71 ? 10.977 -3.982 -30.367 1.00 58.38 71 GLU A O 1
ATOM 537 N N . PRO A 1 72 ? 12.538 -5.561 -30.732 1.00 59.28 72 PRO A N 1
ATOM 538 C CA . PRO A 1 72 ? 13.577 -4.800 -30.067 1.00 59.28 72 PRO A CA 1
ATOM 539 C C . PRO A 1 72 ? 13.860 -3.576 -30.936 1.00 59.28 72 PRO A C 1
ATOM 541 O O . PRO A 1 72 ? 14.185 -3.716 -32.119 1.00 59.28 72 PRO A O 1
ATOM 544 N N . SER A 1 73 ? 13.716 -2.383 -30.357 1.00 59.03 73 SER A N 1
ATOM 545 C CA . SER A 1 73 ? 14.084 -1.123 -30.993 1.00 59.03 73 SER A CA 1
ATOM 546 C C . SER A 1 73 ? 15.455 -1.298 -31.633 1.00 59.03 73 SER A C 1
ATOM 548 O O . SER A 1 73 ? 16.446 -1.519 -30.934 1.00 59.03 73 SER A O 1
ATOM 550 N N . LYS A 1 74 ? 15.514 -1.259 -32.969 1.00 60.62 74 LYS A N 1
ATOM 551 C CA . LYS A 1 74 ? 16.768 -1.306 -33.725 1.00 60.62 74 LYS A CA 1
ATOM 552 C C . LYS A 1 74 ? 17.483 0.027 -33.533 1.00 60.62 74 LYS A C 1
ATOM 554 O O . LYS A 1 74 ? 17.555 0.854 -34.438 1.00 60.62 74 LYS A O 1
ATOM 559 N N . THR A 1 75 ? 17.974 0.260 -32.322 1.00 55.00 75 THR A N 1
ATOM 560 C CA . THR A 1 75 ? 18.871 1.362 -32.024 1.00 55.00 75 THR A CA 1
ATOM 561 C C . THR A 1 75 ? 20.163 1.061 -32.759 1.00 55.00 75 THR A C 1
ATOM 563 O O . THR A 1 75 ? 20.819 0.050 -32.507 1.00 55.00 75 THR A O 1
ATOM 566 N N . SER A 1 76 ? 20.480 1.924 -33.722 1.00 58.09 76 SER A N 1
ATOM 567 C CA . SER A 1 76 ? 21.745 1.920 -34.447 1.00 58.09 76 SER A CA 1
ATOM 568 C C . SER A 1 76 ? 22.896 1.698 -33.467 1.00 58.09 76 SER A C 1
ATOM 570 O O . SER A 1 76 ? 23.037 2.438 -32.490 1.00 58.09 76 SER A O 1
ATOM 572 N N . SER A 1 77 ? 23.700 0.663 -33.712 1.00 58.78 77 SER A N 1
ATOM 573 C CA . SER A 1 77 ? 24.767 0.204 -32.817 1.00 58.78 77 SER A CA 1
ATOM 574 C C . SER A 1 77 ? 25.754 1.312 -32.453 1.00 58.78 77 SER A C 1
ATOM 576 O O . SER A 1 77 ? 26.286 1.307 -31.351 1.00 58.78 77 SER A O 1
ATOM 578 N N . LEU A 1 78 ? 25.938 2.303 -33.328 1.00 59.69 78 LEU A N 1
ATOM 579 C CA . LEU A 1 78 ? 26.801 3.459 -33.085 1.00 59.69 78 LEU A CA 1
ATOM 580 C C . LEU A 1 78 ? 26.238 4.447 -32.049 1.00 59.69 78 LEU A C 1
ATOM 582 O O . LEU A 1 78 ? 27.014 5.089 -31.350 1.00 59.69 78 LEU A O 1
ATOM 586 N N . ILE A 1 79 ? 24.912 4.558 -31.917 1.00 58.41 79 ILE A N 1
ATOM 587 C CA . ILE A 1 79 ? 24.267 5.485 -30.970 1.00 58.41 79 ILE A CA 1
ATOM 588 C C . ILE A 1 79 ? 24.191 4.857 -29.568 1.00 58.41 79 ILE A C 1
ATOM 590 O O . ILE A 1 79 ? 24.353 5.556 -28.572 1.00 58.41 79 ILE A O 1
ATOM 594 N N . GLY A 1 80 ? 24.060 3.527 -29.475 1.00 58.22 80 GLY A N 1
ATOM 595 C CA . GLY A 1 80 ? 24.041 2.805 -28.195 1.00 58.22 80 GLY A CA 1
ATOM 596 C C . GLY A 1 80 ? 25.350 2.876 -27.391 1.00 58.22 80 GLY A C 1
ATOM 597 O O . GLY A 1 80 ? 25.310 2.765 -26.167 1.00 58.22 80 GLY A O 1
ATOM 598 N N . PHE A 1 81 ? 26.503 3.104 -28.037 1.00 57.84 81 PHE A N 1
ATOM 599 C CA . PHE A 1 81 ? 27.798 3.253 -27.348 1.00 57.84 81 PHE A CA 1
ATOM 600 C C . PHE A 1 81 ? 27.943 4.564 -26.562 1.00 57.84 81 PHE A C 1
ATOM 602 O O . PHE A 1 81 ? 28.767 4.630 -25.652 1.00 57.84 81 PHE A O 1
ATOM 609 N N . LEU A 1 82 ? 27.174 5.601 -26.910 1.00 61.84 82 LEU A N 1
ATOM 610 C CA . LEU A 1 82 ? 27.273 6.936 -26.306 1.00 61.84 82 LEU A CA 1
ATOM 611 C C . LEU A 1 82 ? 26.095 7.262 -25.378 1.00 61.84 82 LEU A C 1
ATOM 613 O O . LEU A 1 82 ? 26.040 8.358 -24.825 1.00 61.84 82 LEU A O 1
ATOM 617 N N . ASP A 1 83 ? 25.159 6.328 -25.207 1.00 62.84 83 ASP A N 1
ATOM 618 C CA . ASP A 1 83 ? 23.993 6.518 -24.353 1.00 62.84 83 ASP A CA 1
ATOM 619 C C . ASP A 1 83 ? 24.417 6.486 -22.865 1.00 62.84 83 ASP A C 1
ATOM 621 O O . ASP A 1 83 ? 24.939 5.467 -22.396 1.00 62.84 83 ASP A O 1
ATOM 625 N N . PRO A 1 84 ? 24.226 7.573 -22.090 1.00 58.88 84 PRO A N 1
ATOM 626 C CA . PRO A 1 84 ? 24.664 7.658 -20.691 1.00 58.88 84 PRO A CA 1
ATOM 627 C C . PRO A 1 84 ? 23.926 6.685 -19.756 1.00 58.88 84 PRO A C 1
ATOM 629 O O . PRO A 1 84 ? 24.365 6.461 -18.628 1.00 58.88 84 PRO A O 1
ATOM 632 N N . THR A 1 85 ? 22.834 6.072 -20.222 1.00 61.66 85 THR A N 1
ATOM 633 C CA . THR A 1 85 ? 22.098 5.023 -19.495 1.00 61.66 85 THR A CA 1
ATOM 634 C C . THR A 1 85 ? 22.788 3.652 -19.580 1.00 61.66 85 THR A C 1
ATOM 636 O O . THR A 1 85 ? 22.412 2.708 -18.877 1.00 61.66 85 THR A O 1
ATOM 639 N N . ASN A 1 86 ? 23.804 3.506 -20.437 1.00 60.44 86 ASN A N 1
ATOM 640 C CA . ASN A 1 86 ? 24.400 2.215 -20.734 1.00 60.44 86 ASN A CA 1
ATOM 641 C C . ASN A 1 86 ? 25.456 1.821 -19.684 1.00 60.44 86 ASN A C 1
ATOM 643 O O . ASN A 1 86 ? 26.434 2.531 -19.437 1.00 60.44 86 ASN A O 1
ATOM 647 N N . ARG A 1 87 ? 25.291 0.639 -19.076 1.00 62.28 87 ARG A N 1
ATOM 648 C CA . ARG A 1 87 ? 26.148 0.105 -17.992 1.00 62.28 87 ARG A CA 1
ATOM 649 C C . ARG A 1 87 ? 27.589 -0.210 -18.423 1.00 62.28 87 ARG A C 1
ATOM 651 O O . ARG A 1 87 ? 28.346 -0.787 -17.647 1.00 62.28 87 ARG A O 1
ATOM 658 N N . GLU A 1 88 ? 27.967 0.135 -19.647 1.00 76.19 88 GLU A N 1
ATOM 659 C CA . GLU A 1 88 ? 29.243 -0.212 -20.272 1.00 76.19 88 GLU A CA 1
ATOM 660 C C . GLU A 1 88 ? 30.189 0.986 -20.444 1.00 76.19 88 GLU A C 1
ATOM 662 O O . GLU A 1 88 ? 31.319 0.799 -20.894 1.00 76.19 88 GLU A O 1
ATOM 667 N N . LEU A 1 89 ? 29.794 2.197 -20.017 1.00 79.88 89 LEU A N 1
ATOM 668 C CA . LEU A 1 89 ? 30.643 3.397 -20.089 1.00 79.88 89 LEU A CA 1
ATOM 669 C C . LEU A 1 89 ? 32.011 3.190 -19.412 1.00 79.88 89 LEU A C 1
ATOM 671 O O . LEU A 1 89 ? 33.041 3.637 -19.914 1.00 79.88 89 LEU A O 1
ATOM 675 N N . TRP A 1 90 ? 32.048 2.443 -18.306 1.00 85.56 90 TRP A N 1
ATOM 676 C CA . TRP A 1 90 ? 33.293 2.124 -17.605 1.00 85.56 90 TRP A CA 1
ATOM 677 C C . TRP A 1 90 ? 34.272 1.303 -18.463 1.00 85.56 90 TRP A C 1
ATOM 679 O O . TRP A 1 90 ? 35.479 1.472 -18.315 1.00 85.56 90 TRP A O 1
ATOM 689 N N . ARG A 1 91 ? 33.791 0.458 -19.391 1.00 84.19 91 ARG A N 1
ATOM 690 C CA . ARG A 1 91 ? 34.658 -0.307 -20.308 1.00 84.19 91 ARG A CA 1
ATOM 691 C C . ARG A 1 91 ? 35.315 0.602 -21.335 1.00 84.19 91 ARG A C 1
ATOM 693 O O . ARG A 1 91 ? 36.490 0.419 -21.636 1.00 84.19 91 ARG A O 1
ATOM 700 N N . VAL A 1 92 ? 34.576 1.594 -21.835 1.00 84.62 92 VAL A N 1
ATOM 701 C CA . VAL A 1 92 ? 35.104 2.605 -22.763 1.00 84.62 92 VAL A CA 1
ATOM 702 C C . VAL A 1 92 ? 36.158 3.461 -22.064 1.00 84.62 92 VAL A C 1
ATOM 704 O O . VAL A 1 92 ? 37.239 3.657 -22.613 1.00 84.62 92 VAL A O 1
ATOM 707 N N . LEU A 1 93 ? 35.892 3.897 -20.828 1.00 87.88 93 LEU A N 1
ATOM 708 C CA . LEU A 1 93 ? 36.855 4.657 -20.024 1.00 87.88 93 LEU A CA 1
ATOM 709 C C . LEU A 1 93 ? 38.123 3.847 -19.716 1.00 87.88 93 LEU A C 1
ATOM 711 O O . LEU A 1 93 ? 39.226 4.369 -19.868 1.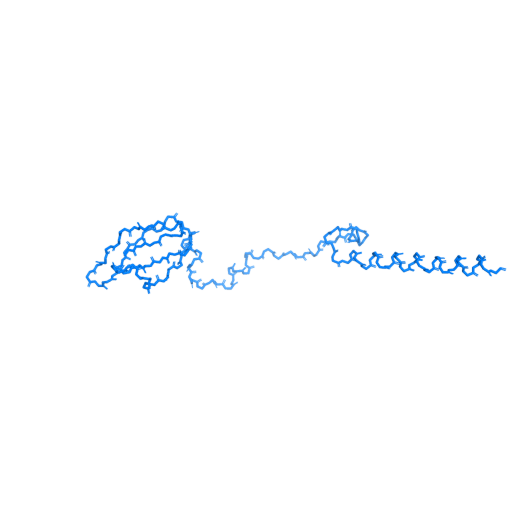00 87.88 93 LEU A O 1
ATOM 715 N N . LEU A 1 94 ? 37.988 2.567 -19.346 1.00 92.69 94 LEU A N 1
ATOM 716 C CA . LEU A 1 94 ? 39.142 1.686 -19.140 1.00 92.69 94 LEU A CA 1
ATOM 717 C C . LEU A 1 94 ? 39.927 1.450 -20.432 1.00 92.69 94 LEU A C 1
ATOM 719 O O . LEU A 1 94 ? 41.154 1.497 -20.408 1.00 92.69 94 LEU A O 1
ATOM 723 N N . GLY A 1 95 ? 39.242 1.218 -21.554 1.00 93.94 95 GLY A N 1
ATOM 724 C CA . GLY A 1 95 ? 39.884 1.045 -22.856 1.00 93.94 95 GLY A CA 1
ATOM 725 C C . GLY A 1 95 ? 40.658 2.292 -23.283 1.00 93.94 95 GLY A C 1
ATOM 726 O O . GLY A 1 95 ? 41.820 2.191 -23.670 1.00 93.94 95 GLY A O 1
ATOM 727 N N . ALA A 1 96 ? 40.053 3.473 -23.141 1.00 92.69 96 ALA A N 1
ATOM 728 C CA . ALA A 1 96 ? 40.706 4.746 -23.432 1.00 92.69 96 ALA A CA 1
ATOM 729 C C . ALA A 1 96 ? 41.925 4.985 -22.525 1.00 92.69 96 ALA A C 1
ATOM 731 O O . ALA A 1 96 ? 42.993 5.345 -23.019 1.00 92.69 96 ALA A O 1
ATOM 732 N N . GLY A 1 97 ? 41.797 4.724 -21.219 1.00 94.94 97 GLY A N 1
ATOM 733 C CA . GLY A 1 97 ? 42.909 4.826 -20.272 1.00 94.94 97 GLY A CA 1
ATOM 734 C C . GLY A 1 97 ? 44.051 3.858 -20.589 1.00 94.94 97 GLY A C 1
ATOM 735 O O . GLY A 1 97 ? 45.213 4.252 -20.563 1.00 94.94 97 GLY A O 1
ATOM 736 N N . LEU A 1 98 ? 43.736 2.615 -20.964 1.00 95.44 98 LEU A N 1
ATOM 737 C CA . LEU A 1 98 ? 44.737 1.627 -21.367 1.00 95.44 98 LEU A CA 1
ATOM 738 C C . LEU A 1 98 ? 45.507 2.080 -22.614 1.00 95.44 98 LEU A C 1
ATOM 740 O O . LEU A 1 98 ? 46.732 1.983 -22.645 1.00 95.44 98 LEU A O 1
ATOM 744 N N . VAL A 1 99 ? 44.809 2.602 -23.627 1.00 95.25 99 VAL A N 1
ATOM 745 C CA . VAL A 1 99 ? 45.450 3.148 -24.834 1.00 95.25 99 VAL A CA 1
ATOM 746 C C . VAL A 1 99 ? 46.366 4.315 -24.476 1.00 95.25 99 VAL A C 1
ATOM 748 O O . VAL A 1 99 ? 47.499 4.356 -24.953 1.00 95.25 99 VAL A O 1
ATOM 751 N N . LEU A 1 100 ? 45.914 5.224 -23.608 1.00 94.75 100 LEU A N 1
ATOM 752 C CA . LEU A 1 100 ? 46.717 6.361 -23.159 1.00 94.75 100 LEU A CA 1
ATOM 753 C C . LEU A 1 100 ? 48.008 5.894 -22.470 1.00 94.75 100 LEU A C 1
ATOM 755 O O . LEU A 1 100 ? 49.091 6.349 -22.825 1.00 94.75 100 LEU A O 1
ATOM 759 N N . LEU A 1 101 ? 47.906 4.920 -21.560 1.00 93.38 101 LEU A N 1
ATOM 760 C CA . LEU A 1 101 ? 49.052 4.348 -20.847 1.00 93.38 101 LEU A CA 1
ATOM 761 C C . LEU A 1 101 ? 50.042 3.644 -21.782 1.00 93.38 101 LEU A C 1
ATOM 763 O O . LEU A 1 101 ? 51.255 3.748 -21.593 1.00 93.38 101 LEU A O 1
ATOM 767 N N . LEU A 1 102 ? 49.548 2.933 -22.800 1.00 92.69 102 LEU A N 1
ATOM 768 C CA . LEU A 1 102 ? 50.406 2.302 -23.804 1.00 92.69 102 LEU A CA 1
ATOM 769 C C . LEU A 1 102 ? 51.150 3.351 -24.633 1.00 92.69 102 LEU A C 1
ATOM 771 O O . LEU A 1 102 ? 52.348 3.202 -24.871 1.00 92.69 102 LEU A O 1
ATOM 775 N N . PHE A 1 103 ? 50.464 4.423 -25.032 1.00 93.00 103 PHE A N 1
ATOM 776 C CA . PHE A 1 103 ? 51.095 5.542 -25.724 1.00 93.00 103 PHE A CA 1
ATOM 777 C C . PHE A 1 103 ? 52.157 6.210 -24.856 1.00 93.00 103 PHE A C 1
ATOM 779 O O . PHE A 1 103 ? 53.289 6.357 -25.309 1.00 93.00 103 PHE A O 1
ATOM 786 N N . GLU A 1 104 ? 51.841 6.552 -23.608 1.00 87.19 104 GLU A N 1
ATOM 787 C CA . GLU A 1 104 ? 52.818 7.140 -22.689 1.00 87.19 104 GLU A CA 1
ATOM 788 C C . GLU A 1 104 ? 54.029 6.233 -22.486 1.00 87.19 104 GLU A C 1
ATOM 790 O O . GLU A 1 104 ? 55.159 6.706 -22.548 1.00 87.19 104 GLU A O 1
ATOM 795 N N . SER A 1 105 ? 53.816 4.926 -22.329 1.00 88.00 105 SER A N 1
ATOM 796 C CA . SER A 1 105 ? 54.907 3.958 -22.172 1.00 88.00 105 SER A CA 1
ATOM 797 C C . SER A 1 105 ? 55.805 3.903 -23.411 1.00 88.00 105 SER A C 1
ATOM 799 O O . SER A 1 105 ? 57.029 3.861 -23.293 1.00 88.00 105 SER A O 1
ATOM 801 N N . LEU A 1 106 ? 55.214 3.938 -24.610 1.00 84.81 106 LEU A N 1
ATOM 802 C CA . LEU A 1 106 ? 55.954 3.957 -25.873 1.00 84.81 106 LEU A CA 1
ATOM 803 C C . LEU A 1 106 ? 56.725 5.265 -26.079 1.00 84.81 106 LEU A C 1
ATOM 805 O O . LEU A 1 106 ? 57.862 5.222 -26.556 1.00 84.81 106 LEU A O 1
ATOM 809 N N . LEU A 1 107 ? 56.130 6.409 -25.724 1.00 83.00 107 LEU A N 1
ATOM 810 C CA . LEU A 1 107 ? 56.820 7.698 -25.753 1.00 83.00 107 LEU A CA 1
ATOM 811 C C . LEU A 1 107 ? 57.967 7.712 -24.743 1.00 83.00 107 LEU A C 1
ATOM 813 O O . LEU A 1 107 ? 59.096 7.977 -25.136 1.00 83.00 107 LEU A O 1
ATOM 817 N N . ALA A 1 108 ? 57.713 7.355 -23.483 1.00 77.38 108 ALA A N 1
ATOM 818 C CA . ALA A 1 108 ? 58.727 7.317 -22.433 1.00 77.38 108 ALA A CA 1
ATOM 819 C C . ALA A 1 108 ? 59.913 6.421 -22.818 1.00 77.38 108 ALA A C 1
ATOM 821 O O . ALA A 1 108 ? 61.063 6.824 -22.671 1.00 77.38 108 ALA A O 1
ATOM 822 N N . ASN A 1 109 ? 59.653 5.251 -23.404 1.00 74.31 109 ASN A N 1
ATOM 823 C CA . ASN A 1 109 ? 60.707 4.350 -23.869 1.00 74.31 109 ASN A CA 1
ATOM 824 C C . ASN A 1 109 ? 61.550 4.930 -25.026 1.00 74.31 109 ASN A C 1
ATOM 826 O O . ASN A 1 109 ? 62.679 4.499 -25.235 1.00 74.31 109 ASN A O 1
ATOM 830 N N . ARG A 1 110 ? 61.025 5.902 -25.784 1.00 67.06 110 ARG A N 1
ATOM 831 C CA . ARG A 1 110 ? 61.770 6.607 -26.840 1.00 67.06 110 ARG A CA 1
ATOM 832 C C . ARG A 1 110 ? 62.460 7.882 -26.377 1.00 67.06 110 ARG A C 1
ATOM 834 O O . ARG A 1 110 ? 63.398 8.298 -27.039 1.00 67.06 110 ARG A O 1
ATOM 841 N N . THR A 1 111 ? 62.027 8.497 -25.281 1.00 60.78 111 THR A N 1
ATOM 842 C CA . THR A 1 111 ? 62.672 9.708 -24.745 1.00 60.78 111 THR A CA 1
ATOM 843 C C . THR A 1 111 ? 63.904 9.397 -23.887 1.00 60.78 111 THR A C 1
ATOM 845 O O . THR A 1 111 ? 64.702 10.293 -23.630 1.00 60.78 111 THR A O 1
ATOM 848 N N . PHE A 1 112 ? 64.063 8.149 -23.431 1.00 56.97 112 PHE A N 1
ATOM 849 C CA . PHE A 1 112 ? 65.210 7.686 -22.633 1.00 56.97 112 PHE A CA 1
ATOM 850 C C . PHE A 1 112 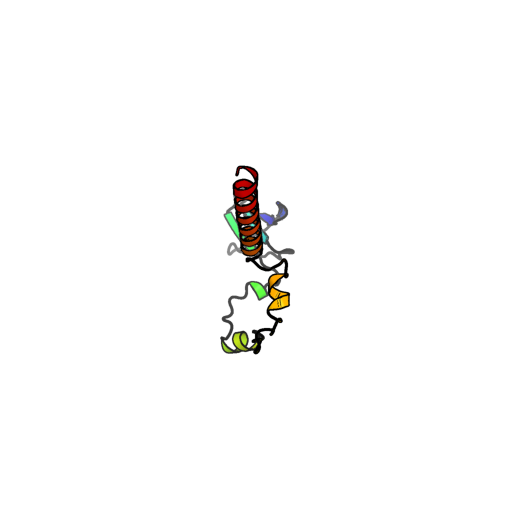? 66.278 6.910 -23.437 1.00 56.97 112 PHE A C 1
ATOM 852 O O . PHE A 1 112 ? 67.214 6.386 -22.831 1.00 56.97 112 PHE A O 1
ATOM 859 N N . ALA A 1 113 ? 66.155 6.839 -24.767 1.00 48.19 113 ALA A N 1
ATOM 860 C CA . ALA A 1 113 ? 67.163 6.296 -25.687 1.00 48.19 113 ALA A CA 1
ATOM 861 C C . ALA A 1 113 ? 67.788 7.428 -26.512 1.00 48.19 113 ALA A C 1
ATOM 863 O O . ALA A 1 113 ? 69.018 7.375 -26.734 1.00 48.19 113 ALA A O 1
#